Protein AF-A0A6L7LN94-F1 (afdb_monomer)

Nearest PDB structures (foldseek):
  2q7s-assembly2_B  TM=8.128E-01  e=3.628E-03  Cupriavidus pinatubonensis JMP134
  2q7s-assembly1_A  TM=8.109E-01  e=3.547E-02  Cupriavidus pinatubonensis JMP134

Sequence (111 aa):
QRLERHPVRQSSENRRSQAACDVVDQVEAAFAGAGLNVARNAPFAGAFATQNYGHPSQGRHVVQVEIDRSLYLDERTVRPNGNYRKFRKLIDGVVAEIVGIGRRDMSLAAE

pLDDT: mean 76.01, std 21.83, range [31.64, 98.25]

Structure (mmCIF, N/CA/C/O backbone):
data_AF-A0A6L7LN94-F1
#
_entry.id   AF-A0A6L7LN94-F1
#
loop_
_atom_site.group_PDB
_atom_site.id
_atom_site.type_symbol
_atom_site.label_atom_id
_atom_site.label_alt_id
_atom_site.label_comp_id
_atom_site.label_asym_id
_atom_site.label_entity_id
_atom_site.label_seq_id
_atom_site.pdbx_PDB_ins_code
_atom_site.Cartn_x
_atom_site.Cartn_y
_atom_site.Cartn_z
_atom_site.occupancy
_atom_site.B_iso_or_equiv
_atom_site.auth_seq_id
_atom_site.auth_comp_id
_atom_site.auth_asym_id
_atom_site.auth_atom_id
_atom_site.pdbx_PDB_model_num
ATOM 1 N N . GLN A 1 1 ? -20.537 33.122 -10.063 1.00 42.22 1 GLN A N 1
AT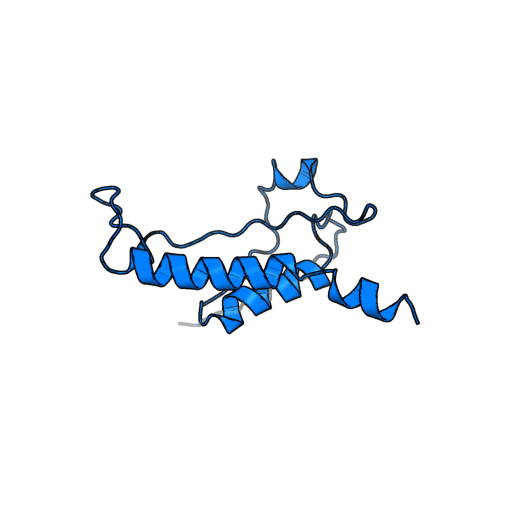OM 2 C CA . GLN A 1 1 ? -19.118 33.146 -9.648 1.00 42.22 1 GLN A CA 1
ATOM 3 C C . GLN A 1 1 ? -18.458 31.911 -10.240 1.00 42.22 1 GLN A C 1
ATOM 5 O O . GLN A 1 1 ? -19.026 30.831 -10.168 1.00 42.22 1 GLN A O 1
ATOM 10 N N . ARG A 1 2 ? -17.393 32.137 -11.005 1.00 31.64 2 ARG A N 1
ATOM 11 C CA . ARG A 1 2 ? -16.861 31.270 -12.062 1.00 31.64 2 ARG A CA 1
ATOM 12 C C . ARG A 1 2 ? -15.900 30.236 -11.464 1.00 31.64 2 ARG A C 1
ATOM 14 O O . ARG A 1 2 ? -14.962 30.614 -10.777 1.00 31.64 2 ARG A O 1
ATOM 21 N N . LEU A 1 3 ? -16.146 28.953 -11.729 1.00 40.12 3 LEU A N 1
ATOM 22 C CA . LEU A 1 3 ? -15.209 27.859 -11.463 1.00 40.12 3 LEU A CA 1
ATOM 23 C C . LEU A 1 3 ? -14.109 27.911 -12.527 1.00 40.12 3 LEU A C 1
ATOM 25 O O . LEU A 1 3 ? -14.330 27.507 -13.670 1.00 40.12 3 LEU A O 1
ATOM 29 N N . GLU A 1 4 ? -12.944 28.451 -12.179 1.00 34.25 4 GLU A N 1
ATOM 30 C CA . GLU A 1 4 ? -11.792 28.450 -13.078 1.00 34.25 4 GLU A CA 1
ATOM 31 C C . GLU A 1 4 ? -11.050 27.116 -12.975 1.00 34.25 4 GLU A C 1
ATOM 33 O O . GLU A 1 4 ? -10.399 26.791 -11.984 1.00 34.25 4 GLU A O 1
ATOM 38 N N . ARG A 1 5 ? -11.184 26.320 -14.039 1.00 46.03 5 ARG A N 1
ATOM 39 C CA . ARG A 1 5 ? -10.286 25.216 -14.366 1.00 46.03 5 ARG A CA 1
ATOM 40 C C . ARG A 1 5 ? -8.946 25.829 -14.770 1.00 46.03 5 ARG A C 1
ATOM 42 O O . ARG A 1 5 ? -8.857 26.422 -15.843 1.00 46.03 5 ARG A O 1
ATOM 49 N N . HIS A 1 6 ? -7.913 25.677 -13.948 1.00 36.62 6 HIS A N 1
ATOM 50 C CA . HIS A 1 6 ? -6.548 25.958 -14.387 1.00 36.62 6 HIS A CA 1
ATOM 51 C C . HIS A 1 6 ? -5.911 24.696 -14.992 1.00 36.62 6 HIS A C 1
ATOM 53 O O . HIS A 1 6 ? -5.991 23.626 -14.387 1.00 36.62 6 HIS A O 1
ATOM 59 N N . PRO A 1 7 ? -5.281 24.795 -16.177 1.00 38.56 7 PRO A N 1
ATOM 60 C CA . PRO A 1 7 ? -4.548 23.691 -16.778 1.00 38.56 7 PRO A CA 1
ATOM 61 C C . PRO A 1 7 ? -3.226 23.492 -16.029 1.00 38.56 7 PRO A C 1
ATOM 63 O O . PRO A 1 7 ? -2.443 24.431 -15.870 1.00 38.56 7 PRO A O 1
ATOM 66 N N . VAL A 1 8 ? -2.961 22.267 -15.576 1.00 37.31 8 VAL A N 1
ATOM 67 C CA . VAL A 1 8 ? -1.653 21.909 -15.019 1.00 37.31 8 VAL A CA 1
ATOM 68 C C . VAL A 1 8 ? -0.643 21.909 -16.166 1.00 37.31 8 VAL A C 1
ATOM 70 O O . VAL A 1 8 ? -0.752 21.128 -17.110 1.00 37.31 8 VAL A O 1
ATOM 73 N N . ARG A 1 9 ? 0.324 22.828 -16.100 1.00 35.72 9 ARG A N 1
ATOM 74 C CA . ARG A 1 9 ? 1.461 22.887 -17.022 1.00 35.72 9 ARG A CA 1
ATOM 75 C C . ARG A 1 9 ? 2.336 21.646 -16.833 1.00 35.72 9 ARG A C 1
ATOM 77 O O . ARG A 1 9 ? 2.797 21.385 -15.726 1.00 35.72 9 ARG A O 1
ATOM 84 N N . GLN A 1 10 ? 2.619 20.933 -17.921 1.00 38.06 10 GLN A N 1
ATOM 85 C CA . GLN A 1 10 ? 3.751 20.013 -17.986 1.00 38.06 10 GLN A CA 1
ATOM 86 C C . GLN A 1 10 ? 5.031 20.836 -18.166 1.00 38.06 10 GLN A C 1
ATOM 88 O O . GLN A 1 10 ? 5.241 21.440 -19.215 1.00 38.06 10 GLN A O 1
ATOM 93 N N . SER A 1 11 ? 5.885 20.870 -17.146 1.00 33.09 11 SER A N 1
ATOM 94 C CA . SER A 1 11 ? 7.292 21.239 -17.302 1.00 33.09 11 SER A CA 1
ATOM 95 C C . SER A 1 11 ? 8.110 19.952 -17.332 1.00 33.09 11 SER A C 1
ATOM 97 O O . SER A 1 11 ? 8.216 19.245 -16.328 1.00 33.09 11 SER A O 1
ATOM 99 N N . SER A 1 12 ? 8.635 19.633 -18.511 1.00 42.28 12 SER A N 1
ATOM 100 C CA . SER A 1 12 ? 9.553 18.529 -18.762 1.00 42.28 12 SER A CA 1
ATOM 101 C C . SER A 1 12 ? 10.886 18.796 -18.065 1.00 42.28 12 SER A C 1
ATOM 103 O O . SER A 1 12 ? 11.734 19.511 -18.593 1.00 42.28 12 SER A O 1
ATOM 105 N N . GLU A 1 13 ? 11.083 18.218 -16.886 1.00 37.38 13 GLU A N 1
ATOM 106 C CA . GLU A 1 13 ? 12.385 18.205 -16.229 1.00 37.38 13 GLU A CA 1
ATOM 107 C C . GLU A 1 13 ? 12.629 16.822 -15.629 1.00 37.38 13 GLU A C 1
ATOM 109 O O . GLU A 1 13 ? 11.901 16.350 -14.756 1.00 37.38 13 GLU A O 1
ATOM 114 N N . ASN A 1 14 ? 13.641 16.156 -16.181 1.00 43.66 14 ASN A N 1
ATOM 115 C CA . ASN A 1 14 ? 14.079 14.796 -15.900 1.00 43.66 14 ASN A CA 1
ATOM 116 C C . ASN A 1 14 ? 14.437 14.616 -14.411 1.00 43.66 14 ASN A C 1
ATOM 118 O O . ASN A 1 14 ? 15.585 14.814 -14.009 1.00 43.66 14 ASN A O 1
ATOM 122 N N . ARG A 1 15 ? 13.457 14.270 -13.567 1.00 46.94 15 ARG A N 1
ATOM 123 C CA . ARG A 1 15 ? 13.649 14.086 -12.122 1.00 46.94 15 ARG A CA 1
ATOM 124 C C . ARG A 1 15 ? 13.529 12.596 -11.790 1.00 46.94 15 ARG A C 1
ATOM 126 O O . ARG A 1 15 ? 12.452 12.027 -11.901 1.00 46.94 15 ARG A O 1
ATOM 133 N N . ARG A 1 16 ? 14.672 11.983 -11.440 1.00 50.47 16 ARG A N 1
ATOM 134 C CA . ARG A 1 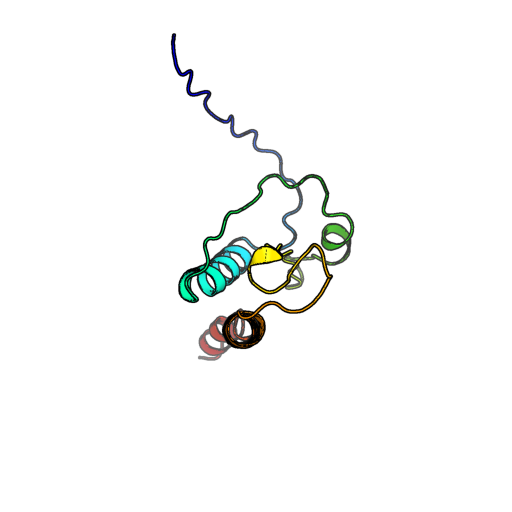16 ? 14.902 10.557 -11.109 1.00 50.47 16 ARG A CA 1
ATOM 135 C C . ARG A 1 16 ? 13.634 9.805 -10.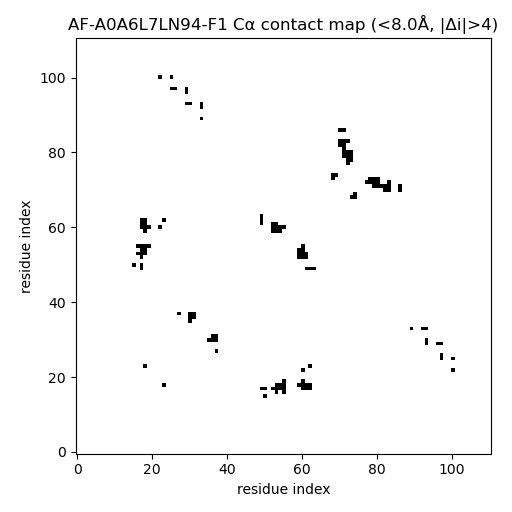672 1.00 50.47 16 ARG A C 1
ATOM 137 O O . ARG A 1 16 ? 13.255 9.864 -9.502 1.00 50.47 16 ARG A O 1
ATOM 144 N N . SER A 1 17 ? 13.025 9.062 -11.597 1.00 57.03 17 SER A N 1
ATOM 145 C CA . SER A 1 17 ? 12.016 8.065 -11.238 1.00 57.03 17 SER A CA 1
ATOM 146 C C . SER A 1 17 ? 12.697 6.942 -10.450 1.00 57.03 17 SER A C 1
ATOM 148 O O . SER A 1 17 ? 13.768 6.482 -10.840 1.00 57.03 17 SER A O 1
ATOM 150 N N . GLN A 1 18 ? 12.127 6.537 -9.315 1.00 66.19 18 GLN A N 1
ATOM 151 C CA . GLN A 1 18 ? 12.703 5.514 -8.416 1.00 66.19 18 GLN A CA 1
ATOM 152 C C . GLN A 1 18 ? 12.196 4.105 -8.719 1.00 66.19 18 GLN A C 1
ATOM 154 O O . GLN A 1 18 ? 12.716 3.121 -8.200 1.00 66.19 18 GLN A O 1
ATOM 159 N N . ALA A 1 19 ? 11.209 4.021 -9.599 1.00 63.03 19 ALA A N 1
ATOM 160 C CA . ALA A 1 19 ? 10.717 2.817 -10.230 1.00 63.03 19 ALA A CA 1
ATOM 161 C C . ALA A 1 19 ? 10.533 3.109 -11.726 1.00 63.03 19 ALA A C 1
ATOM 163 O O . ALA A 1 19 ? 10.401 4.269 -12.124 1.00 63.03 19 ALA A O 1
ATOM 164 N N . ALA A 1 20 ? 10.572 2.079 -12.563 1.00 76.75 20 ALA A N 1
ATOM 165 C CA . ALA A 1 20 ? 10.170 2.239 -13.952 1.00 76.75 20 ALA A CA 1
ATOM 166 C C . ALA A 1 20 ? 8.636 2.396 -14.005 1.00 76.75 20 ALA A C 1
ATOM 168 O O . ALA A 1 20 ? 7.938 1.969 -13.080 1.00 76.75 20 ALA A O 1
ATOM 169 N N . CYS A 1 21 ? 8.120 3.103 -15.016 1.00 77.44 21 CYS A N 1
ATOM 170 C CA . CYS A 1 21 ? 6.693 3.442 -15.083 1.00 77.44 21 CYS A CA 1
ATOM 171 C C . CYS A 1 21 ? 5.808 2.190 -15.087 1.00 77.44 21 CYS A C 1
ATOM 173 O O . CYS A 1 21 ? 4.819 2.151 -14.369 1.00 77.44 21 CYS A O 1
ATOM 175 N N . ASP A 1 22 ? 6.229 1.149 -15.799 1.00 84.25 22 ASP A N 1
ATOM 176 C CA . ASP A 1 22 ? 5.587 -0.166 -15.863 1.00 84.25 22 ASP A CA 1
ATOM 177 C C . ASP A 1 22 ? 5.454 -0.851 -14.493 1.00 84.25 22 ASP A C 1
ATOM 179 O O . ASP A 1 22 ? 4.425 -1.458 -14.199 1.00 84.25 22 ASP A O 1
ATOM 183 N N . VAL A 1 23 ? 6.464 -0.740 -13.625 1.00 85.56 23 VAL A N 1
ATOM 184 C CA . VAL A 1 23 ? 6.415 -1.271 -12.256 1.00 85.56 23 VAL A CA 1
ATOM 185 C C . VAL A 1 23 ? 5.389 -0.503 -11.426 1.00 85.56 23 VAL A C 1
ATOM 187 O O . VAL A 1 23 ? 4.613 -1.111 -10.693 1.00 85.56 23 VAL A O 1
ATOM 190 N N . VAL A 1 24 ? 5.350 0.826 -11.549 1.00 87.19 24 VAL A N 1
ATOM 191 C CA . VAL A 1 24 ? 4.357 1.657 -10.845 1.00 87.19 24 VAL A CA 1
ATOM 192 C C . VAL A 1 24 ? 2.942 1.350 -11.341 1.00 87.19 24 VAL A C 1
ATOM 194 O O . VAL A 1 24 ? 2.036 1.207 -10.523 1.00 87.19 24 VAL A O 1
ATOM 197 N N . ASP A 1 25 ? 2.766 1.196 -12.654 1.00 89.62 25 ASP A N 1
ATOM 198 C CA . ASP A 1 25 ? 1.492 0.844 -13.283 1.00 89.62 25 ASP A CA 1
ATOM 199 C C . ASP A 1 25 ? 0.970 -0.508 -12.778 1.00 89.62 25 ASP A C 1
ATOM 201 O O . ASP A 1 25 ? -0.195 -0.620 -12.400 1.00 89.62 25 ASP A O 1
ATOM 205 N N . GLN A 1 26 ? 1.836 -1.523 -12.708 1.00 92.62 26 GLN A N 1
ATOM 206 C CA . GLN A 1 26 ? 1.468 -2.848 -12.204 1.00 92.62 26 GLN A CA 1
ATOM 207 C C . GLN A 1 26 ? 1.132 -2.839 -10.710 1.00 92.62 26 GLN A C 1
ATOM 209 O O . GLN A 1 26 ? 0.195 -3.517 -10.290 1.00 92.62 26 GLN A O 1
ATOM 214 N N . VAL A 1 27 ? 1.858 -2.060 -9.902 1.00 92.44 27 VAL A N 1
ATOM 215 C CA . VAL A 1 27 ? 1.526 -1.907 -8.480 1.00 92.44 27 VAL A CA 1
ATOM 216 C C . VAL A 1 27 ? 0.161 -1.240 -8.320 1.00 92.44 27 VAL A C 1
ATOM 218 O O . VAL A 1 27 ? -0.674 -1.759 -7.584 1.00 92.44 27 VAL A O 1
ATOM 221 N N . GLU A 1 28 ? -0.111 -0.137 -9.023 1.00 93.00 28 GLU A N 1
ATOM 222 C CA . GLU A 1 28 ? -1.431 0.505 -8.984 1.00 93.00 28 GLU A CA 1
ATOM 223 C C . GLU A 1 28 ? -2.543 -0.454 -9.415 1.00 93.00 28 GLU A C 1
ATOM 225 O O . GLU A 1 28 ? -3.570 -0.532 -8.738 1.00 93.00 28 GLU A O 1
ATOM 230 N N . ALA A 1 29 ? -2.325 -1.215 -10.491 1.00 94.38 29 ALA A N 1
ATOM 231 C CA . ALA A 1 29 ? -3.286 -2.193 -10.981 1.00 94.38 29 ALA A CA 1
ATOM 232 C C . ALA A 1 29 ? -3.617 -3.262 -9.927 1.00 94.38 29 ALA A C 1
ATOM 234 O O . ALA A 1 29 ? -4.790 -3.593 -9.771 1.00 94.38 29 ALA A O 1
ATOM 235 N N . ALA A 1 30 ? -2.634 -3.738 -9.155 1.00 95.88 30 ALA A N 1
ATOM 236 C CA . ALA A 1 30 ? -2.865 -4.709 -8.083 1.00 95.88 30 ALA A CA 1
ATOM 237 C C . ALA A 1 30 ? -3.760 -4.135 -6.964 1.00 95.88 30 ALA A C 1
ATOM 239 O O . ALA A 1 30 ? -4.710 -4.778 -6.512 1.00 95.88 30 ALA A O 1
ATOM 240 N N . PHE A 1 31 ? -3.510 -2.892 -6.535 1.00 96.50 31 PHE A N 1
ATOM 241 C CA . PHE A 1 31 ? -4.359 -2.228 -5.537 1.00 96.50 31 PHE A CA 1
ATOM 242 C C . PHE A 1 31 ? -5.773 -1.950 -6.079 1.00 96.50 31 PHE A C 1
ATOM 244 O O . PHE A 1 31 ? -6.761 -2.226 -5.391 1.00 96.50 31 PHE A O 1
ATOM 251 N N . ALA A 1 32 ? -5.885 -1.449 -7.312 1.00 95.88 32 ALA A N 1
ATOM 252 C CA . ALA A 1 32 ? -7.167 -1.161 -7.952 1.00 95.88 32 ALA A CA 1
ATOM 253 C C . ALA A 1 32 ? -7.984 -2.440 -8.212 1.00 95.88 32 ALA A C 1
ATOM 255 O O . ALA A 1 32 ? -9.185 -2.475 -7.943 1.00 95.88 32 ALA A O 1
ATOM 256 N N . GLY A 1 33 ? -7.335 -3.518 -8.661 1.00 95.81 33 GLY A N 1
ATOM 257 C CA . GLY A 1 33 ? -7.944 -4.831 -8.887 1.00 95.81 33 GLY A CA 1
ATOM 258 C C . GLY A 1 33 ? -8.472 -5.481 -7.606 1.00 95.81 33 GLY A C 1
ATOM 259 O O . GLY A 1 33 ? -9.487 -6.176 -7.637 1.00 95.81 33 GLY A O 1
ATOM 260 N N . ALA A 1 34 ? -7.861 -5.180 -6.456 1.00 95.19 34 ALA A N 1
ATOM 261 C CA . ALA A 1 34 ? -8.371 -5.568 -5.141 1.00 95.19 34 ALA A CA 1
ATOM 262 C C . ALA A 1 34 ? -9.574 -4.722 -4.662 1.00 95.19 34 ALA A C 1
ATOM 264 O O . ALA A 1 34 ? -10.116 -4.978 -3.583 1.00 95.19 34 ALA A O 1
ATOM 265 N N . GLY A 1 35 ? -10.008 -3.732 -5.450 1.00 96.12 35 GLY A N 1
ATOM 266 C CA . GLY A 1 35 ? -11.162 -2.877 -5.172 1.00 96.12 35 GLY A CA 1
ATOM 267 C C . GLY A 1 35 ? -10.854 -1.655 -4.305 1.00 96.12 35 GLY A C 1
ATOM 268 O O . GLY A 1 35 ? -11.773 -1.090 -3.710 1.00 96.12 35 GLY A O 1
ATOM 269 N N . LEU A 1 36 ? -9.583 -1.256 -4.189 1.00 95.69 36 LEU A N 1
ATOM 270 C CA . LEU A 1 36 ? -9.194 -0.030 -3.492 1.00 95.69 36 LEU A CA 1
ATOM 271 C C . LEU A 1 36 ? -9.217 1.171 -4.443 1.00 95.69 36 LEU A C 1
ATOM 273 O O . LEU A 1 36 ? -8.883 1.060 -5.620 1.00 95.69 36 LEU A O 1
ATOM 277 N N . ASN A 1 37 ? -9.563 2.342 -3.909 1.00 94.94 37 ASN A N 1
ATOM 278 C CA . ASN A 1 37 ? -9.399 3.604 -4.626 1.00 94.94 37 ASN A CA 1
ATOM 279 C C . ASN A 1 37 ? -7.930 4.034 -4.537 1.00 94.94 37 ASN A C 1
ATOM 281 O O . ASN A 1 37 ? -7.415 4.221 -3.434 1.00 94.94 37 ASN A O 1
ATOM 285 N N . VAL A 1 38 ? -7.270 4.198 -5.683 1.00 93.31 38 VAL A N 1
ATOM 286 C CA . VAL A 1 38 ? -5.837 4.518 -5.774 1.00 93.31 38 VAL A CA 1
ATOM 287 C C . VAL A 1 38 ? -5.648 5.864 -6.466 1.00 93.31 38 VAL A C 1
ATOM 289 O O . VAL A 1 38 ? -6.390 6.211 -7.382 1.00 93.31 38 VAL A O 1
ATOM 292 N N . ALA A 1 39 ? -4.657 6.634 -6.022 1.00 88.00 39 ALA A N 1
ATOM 293 C CA . ALA A 1 39 ? -4.249 7.879 -6.658 1.00 88.00 39 ALA A CA 1
ATOM 294 C C . ALA A 1 39 ? -2.719 7.965 -6.723 1.00 88.00 39 ALA A C 1
ATOM 296 O O . ALA A 1 39 ? -2.026 7.557 -5.788 1.00 88.00 39 ALA A O 1
ATOM 297 N N . ARG A 1 40 ? -2.186 8.537 -7.811 1.00 82.81 40 ARG A N 1
ATOM 298 C CA . ARG A 1 40 ? -0.756 8.845 -7.944 1.00 82.81 40 ARG A CA 1
ATOM 299 C C . ARG A 1 40 ? -0.465 10.262 -7.478 1.00 82.81 40 ARG A C 1
ATOM 301 O O . ARG A 1 40 ? -0.953 11.225 -8.066 1.00 82.81 40 ARG A O 1
ATOM 308 N N . ASN A 1 41 ? 0.423 10.396 -6.502 1.00 73.12 41 ASN A N 1
ATOM 309 C CA . ASN A 1 41 ? 0.972 11.693 -6.126 1.00 73.12 41 ASN A CA 1
ATOM 310 C C . ASN A 1 41 ? 2.200 12.003 -6.996 1.00 73.12 41 ASN A C 1
ATOM 312 O O . ASN A 1 41 ? 3.299 11.520 -6.725 1.00 73.12 41 ASN A O 1
ATOM 316 N N . ALA A 1 42 ? 2.023 12.810 -8.047 1.00 58.69 42 ALA A N 1
ATOM 317 C CA . ALA A 1 42 ? 3.113 13.292 -8.896 1.00 58.69 42 ALA A CA 1
ATOM 318 C C . ALA A 1 42 ? 3.049 14.822 -9.096 1.00 58.69 42 ALA A C 1
ATOM 320 O O . ALA A 1 42 ? 1.971 15.338 -9.391 1.00 58.69 42 ALA A O 1
ATOM 321 N N . PRO A 1 43 ? 4.182 15.555 -9.004 1.00 57.19 43 PRO A N 1
ATOM 322 C CA . PRO A 1 43 ? 5.514 15.102 -8.595 1.00 57.19 43 PRO A CA 1
ATOM 323 C C . PRO A 1 43 ? 5.673 15.095 -7.063 1.00 57.19 43 PRO A C 1
ATOM 325 O O . PRO A 1 43 ? 5.360 16.073 -6.389 1.00 57.19 43 PRO A O 1
ATOM 328 N N . PHE A 1 44 ? 6.210 14.008 -6.504 1.00 52.41 44 PHE A N 1
ATOM 329 C CA . PHE A 1 44 ? 6.420 13.894 -5.060 1.00 52.41 44 PHE A CA 1
ATOM 330 C C . PHE A 1 44 ? 7.756 14.527 -4.631 1.00 52.41 44 PHE A C 1
ATOM 332 O O . PHE A 1 44 ? 8.838 13.979 -4.865 1.00 52.41 44 PHE A O 1
ATOM 339 N N . ALA A 1 45 ? 7.693 15.692 -3.986 1.00 46.03 45 ALA A N 1
ATOM 340 C CA . ALA A 1 45 ? 8.819 16.302 -3.284 1.00 46.03 45 ALA A CA 1
ATOM 341 C C . ALA A 1 45 ? 8.864 15.750 -1.847 1.00 46.03 45 ALA A C 1
ATOM 343 O O . ALA A 1 45 ? 8.140 16.224 -0.983 1.00 46.03 45 ALA A O 1
ATOM 344 N N . GLY A 1 46 ? 9.668 14.716 -1.586 1.00 47.53 46 GLY A N 1
ATOM 345 C CA . GLY A 1 46 ? 9.743 14.125 -0.233 1.00 47.53 46 GLY A CA 1
ATOM 346 C C . GLY A 1 46 ? 10.301 12.706 -0.134 1.00 47.53 46 GLY A C 1
ATOM 347 O O . GLY A 1 46 ? 10.402 12.145 0.949 1.00 47.53 46 GLY A O 1
ATOM 348 N N . ALA A 1 47 ? 10.700 12.125 -1.258 1.00 54.62 47 ALA A N 1
ATOM 349 C CA . ALA A 1 47 ? 11.210 10.768 -1.393 1.00 54.62 47 ALA A CA 1
ATOM 350 C C . ALA A 1 47 ? 12.641 10.555 -0.828 1.00 54.62 47 ALA A C 1
ATOM 352 O O . ALA A 1 47 ? 13.483 9.961 -1.489 1.00 54.62 47 ALA A O 1
ATOM 353 N N . PHE A 1 48 ? 12.978 11.046 0.370 1.00 52.16 48 PHE A N 1
ATOM 354 C CA . PHE A 1 48 ? 14.356 10.939 0.889 1.00 52.16 48 PHE A CA 1
ATOM 355 C C . PHE A 1 48 ? 14.830 9.477 1.015 1.00 52.16 48 PHE A C 1
ATOM 357 O O . PHE A 1 48 ? 15.943 9.149 0.611 1.00 52.16 48 PHE A O 1
ATOM 364 N N . ALA A 1 49 ? 13.976 8.574 1.510 1.00 53.38 49 ALA A N 1
ATOM 365 C CA . ALA A 1 49 ? 14.304 7.150 1.590 1.00 53.38 49 ALA A CA 1
ATOM 366 C C . ALA A 1 49 ? 14.358 6.502 0.198 1.00 53.38 49 ALA A C 1
ATOM 368 O O . ALA A 1 49 ? 15.306 5.798 -0.139 1.00 53.38 49 ALA A O 1
ATOM 369 N N . THR A 1 50 ? 13.365 6.766 -0.643 1.00 57.31 50 THR A N 1
ATOM 370 C CA . THR A 1 50 ? 13.215 6.091 -1.931 1.00 57.31 50 THR A CA 1
ATOM 371 C C . THR A 1 50 ? 14.230 6.581 -2.981 1.00 57.31 50 THR A C 1
ATOM 373 O O . THR A 1 50 ? 14.632 5.800 -3.842 1.00 57.31 50 THR A O 1
ATOM 376 N N . GLN A 1 51 ? 14.760 7.808 -2.854 1.00 61.44 51 GLN A N 1
ATOM 377 C CA . GLN A 1 51 ? 15.873 8.340 -3.665 1.00 61.44 51 GLN A CA 1
ATOM 378 C C . GLN A 1 51 ? 17.200 7.600 -3.456 1.00 61.44 51 GLN A C 1
ATOM 380 O O . GLN A 1 51 ? 18.015 7.568 -4.377 1.00 61.44 51 GLN A O 1
ATOM 385 N N . ASN A 1 52 ? 17.418 7.018 -2.274 1.00 62.97 52 ASN A N 1
ATOM 386 C CA . ASN A 1 52 ? 18.681 6.360 -1.925 1.00 62.97 52 ASN A CA 1
ATOM 387 C C . ASN A 1 52 ? 18.706 4.864 -2.272 1.00 62.97 52 ASN A C 1
ATOM 389 O O . ASN A 1 52 ? 19.780 4.271 -2.333 1.00 62.97 52 ASN A O 1
ATOM 393 N N . TYR A 1 53 ? 17.541 4.248 -2.496 1.00 65.56 53 TYR A N 1
ATOM 394 C CA . TYR A 1 53 ? 17.436 2.805 -2.744 1.00 65.56 53 TYR A CA 1
ATOM 395 C C . TYR A 1 53 ? 16.919 2.444 -4.145 1.00 65.56 53 TYR A C 1
ATOM 397 O O . TYR A 1 53 ? 17.125 1.309 -4.582 1.00 65.56 53 TYR A O 1
ATOM 405 N N . GLY A 1 54 ? 16.280 3.383 -4.854 1.00 71.44 54 GLY A N 1
ATOM 406 C CA . GLY A 1 54 ? 15.817 3.194 -6.228 1.00 71.44 54 GLY A CA 1
ATOM 407 C C . GLY A 1 54 ? 16.937 3.391 -7.249 1.00 71.44 54 GLY A C 1
ATOM 408 O O . GLY A 1 54 ? 17.454 4.493 -7.412 1.00 71.44 54 GLY A O 1
ATOM 409 N N . HIS A 1 55 ? 17.256 2.331 -7.989 1.00 76.25 55 HIS A N 1
ATOM 410 C CA . HIS A 1 55 ? 18.124 2.361 -9.165 1.00 76.25 55 HIS A CA 1
ATOM 411 C C . HIS A 1 55 ? 17.465 1.562 -10.301 1.00 76.25 55 HIS A C 1
ATOM 413 O O . HIS A 1 55 ? 17.856 0.417 -10.541 1.00 76.25 55 HIS A O 1
ATOM 419 N N . PRO A 1 56 ? 16.469 2.126 -11.016 1.00 75.38 56 PRO A N 1
ATOM 420 C CA . PRO A 1 56 ? 15.734 1.387 -12.046 1.00 75.38 56 PRO A CA 1
ATOM 421 C C . PRO A 1 56 ? 16.620 0.816 -13.154 1.00 75.38 56 PRO A C 1
ATOM 423 O O . PRO A 1 56 ? 16.374 -0.285 -13.625 1.00 75.38 56 PRO A O 1
ATOM 426 N N . SER A 1 57 ? 17.701 1.514 -13.518 1.00 78.00 57 SER A N 1
ATOM 427 C CA . SER A 1 57 ? 18.691 1.015 -14.485 1.00 78.00 57 SER A CA 1
ATOM 428 C C . SER A 1 57 ? 19.452 -0.232 -14.017 1.00 78.00 57 SER A C 1
ATOM 430 O O . SER A 1 57 ? 20.082 -0.897 -14.829 1.00 78.00 57 SER A O 1
ATOM 432 N N . GLN A 1 58 ? 19.403 -0.552 -12.722 1.00 79.56 58 GLN A N 1
ATOM 433 C CA . GLN A 1 58 ? 19.960 -1.763 -12.113 1.00 79.56 58 GLN A CA 1
ATOM 434 C C . GLN A 1 58 ? 18.858 -2.756 -11.700 1.00 79.56 58 GLN A C 1
ATOM 436 O O . GLN A 1 58 ? 19.107 -3.633 -10.876 1.00 79.56 58 GLN A O 1
ATOM 441 N N . GLY A 1 59 ? 17.623 -2.587 -12.192 1.00 78.94 59 GLY A N 1
ATOM 442 C CA . GLY A 1 59 ? 16.476 -3.426 -11.823 1.00 78.94 59 GLY A CA 1
ATOM 443 C C . GLY A 1 59 ? 16.009 -3.252 -10.372 1.00 78.94 59 GLY A C 1
ATOM 444 O O . GLY A 1 59 ? 15.283 -4.091 -9.843 1.00 78.94 59 GLY A O 1
ATOM 445 N N . ARG A 1 60 ? 16.437 -2.181 -9.688 1.00 83.25 60 ARG A N 1
ATOM 446 C CA . ARG A 1 60 ? 16.057 -1.890 -8.299 1.00 83.25 60 ARG A CA 1
ATOM 447 C C . ARG A 1 60 ? 15.004 -0.797 -8.287 1.00 83.25 60 ARG A C 1
ATOM 449 O O . ARG A 1 60 ? 15.316 0.375 -8.491 1.00 83.25 60 ARG A O 1
ATOM 456 N N . HIS A 1 61 ? 13.765 -1.180 -8.025 1.00 83.31 61 HIS A N 1
ATOM 457 C CA . HIS A 1 61 ? 12.628 -0.270 -8.016 1.00 83.31 61 HIS A CA 1
ATOM 458 C C . HIS A 1 61 ? 12.120 -0.074 -6.592 1.00 83.31 61 HIS A C 1
ATOM 460 O O . HIS A 1 61 ? 12.041 -1.026 -5.818 1.00 83.31 61 HIS A O 1
ATOM 466 N N . VAL A 1 62 ? 11.768 1.162 -6.246 1.00 83.12 62 VAL A N 1
ATOM 467 C CA . VAL A 1 62 ? 11.163 1.487 -4.955 1.00 83.12 62 VAL A CA 1
ATOM 468 C C . VAL A 1 62 ? 9.846 2.205 -5.195 1.00 83.12 62 VAL A C 1
ATOM 470 O O . VAL A 1 62 ? 9.805 3.220 -5.889 1.00 83.12 62 VAL A O 1
ATOM 473 N N . VAL A 1 63 ? 8.781 1.675 -4.597 1.00 84.50 63 VAL A N 1
ATOM 474 C CA . VAL A 1 63 ? 7.434 2.248 -4.631 1.00 84.50 63 VAL A CA 1
ATOM 475 C C . VAL A 1 63 ? 6.990 2.497 -3.195 1.00 84.50 63 VAL A C 1
ATOM 477 O O . VAL A 1 63 ? 7.044 1.597 -2.359 1.00 84.50 63 VAL A O 1
ATOM 480 N N . GLN A 1 64 ? 6.573 3.728 -2.905 1.00 85.75 64 GLN A N 1
ATOM 481 C CA . GLN A 1 64 ? 5.945 4.079 -1.636 1.00 85.75 64 GLN A CA 1
ATOM 482 C C . GLN A 1 64 ? 4.431 3.949 -1.785 1.00 85.75 64 GLN A C 1
ATOM 484 O O . GLN A 1 64 ? 3.856 4.469 -2.738 1.00 85.75 64 GLN A O 1
ATOM 489 N N . VAL A 1 65 ? 3.801 3.269 -0.830 1.00 88.94 65 VAL A N 1
ATOM 490 C CA . VAL A 1 65 ? 2.346 3.127 -0.753 1.00 88.94 65 VAL A CA 1
ATOM 491 C C . VAL A 1 65 ? 1.876 3.730 0.560 1.00 88.94 65 VAL A C 1
ATOM 493 O O . VAL A 1 65 ? 2.384 3.383 1.626 1.00 88.94 65 VAL A O 1
ATOM 496 N N . GLU A 1 66 ? 0.894 4.619 0.478 1.00 90.44 66 GLU A N 1
ATOM 497 C CA . GLU A 1 66 ? 0.239 5.219 1.635 1.00 90.44 66 GLU A CA 1
ATOM 498 C C . GLU A 1 66 ? -1.171 4.646 1.764 1.00 90.44 66 GLU A C 1
ATOM 500 O O . GLU A 1 66 ? -1.924 4.591 0.794 1.00 90.44 66 GLU A O 1
ATOM 505 N N . ILE A 1 67 ? -1.511 4.180 2.965 1.00 92.69 67 ILE A N 1
ATOM 506 C CA . ILE A 1 67 ? -2.789 3.530 3.260 1.00 92.69 67 ILE A CA 1
ATOM 507 C C . ILE A 1 67 ? -3.525 4.368 4.301 1.00 92.69 67 ILE A C 1
ATOM 509 O O . ILE A 1 67 ? -2.984 4.641 5.375 1.00 92.69 67 ILE A O 1
ATOM 513 N N . ASP A 1 68 ? -4.773 4.730 3.999 1.00 94.38 68 ASP A N 1
ATOM 514 C CA . ASP A 1 68 ? -5.674 5.375 4.952 1.00 94.38 68 ASP A CA 1
ATOM 515 C C . ASP A 1 68 ? -5.915 4.450 6.158 1.00 94.38 68 ASP A C 1
ATOM 517 O O . ASP A 1 68 ? -6.367 3.307 6.026 1.00 94.38 68 ASP A O 1
ATOM 521 N N . ARG A 1 69 ? -5.593 4.946 7.356 1.00 95.75 69 ARG A N 1
ATOM 522 C CA . ARG A 1 69 ? -5.676 4.170 8.597 1.00 95.75 69 ARG A CA 1
ATOM 523 C C . ARG A 1 69 ? -7.110 3.822 8.966 1.00 95.75 69 ARG A C 1
ATOM 525 O O . ARG A 1 69 ? -7.313 2.769 9.565 1.00 95.75 69 ARG A O 1
ATOM 532 N N . SER A 1 70 ? -8.101 4.614 8.564 1.00 95.56 70 SER A N 1
ATOM 533 C CA . SER A 1 70 ? -9.518 4.330 8.824 1.00 95.56 70 SER A CA 1
ATOM 534 C C . SER A 1 70 ? -9.979 2.991 8.229 1.00 95.56 70 SER A C 1
ATOM 536 O O . SER A 1 70 ? -10.916 2.367 8.737 1.00 95.56 70 SER A O 1
ATOM 538 N N . LEU A 1 71 ? -9.272 2.474 7.215 1.00 95.94 71 LEU A N 1
ATOM 539 C CA . LEU A 1 71 ? -9.551 1.170 6.610 1.00 95.94 71 LEU A CA 1
ATOM 540 C C . LEU A 1 71 ? -9.313 -0.007 7.569 1.00 95.94 71 LEU A C 1
ATOM 542 O O . LEU A 1 71 ? -9.904 -1.072 7.380 1.00 95.94 71 LEU A O 1
ATOM 546 N N . TYR A 1 72 ? -8.476 0.159 8.600 1.00 97.44 72 TYR A N 1
ATOM 547 C CA . TYR A 1 72 ? -8.073 -0.954 9.471 1.00 97.44 72 TYR A CA 1
ATOM 548 C C . TYR A 1 72 ? -7.842 -0.598 10.945 1.00 97.44 72 TYR A C 1
ATOM 550 O O . TYR A 1 72 ? -7.694 -1.504 11.769 1.00 97.44 72 TYR A O 1
ATOM 558 N N . LEU A 1 73 ? -7.813 0.684 11.298 1.00 97.25 73 LEU A N 1
ATOM 559 C CA . LEU A 1 73 ? -7.488 1.197 12.622 1.00 97.25 73 LEU A CA 1
ATOM 560 C C . LEU A 1 73 ? -8.593 2.140 13.116 1.00 97.25 73 LEU A C 1
ATOM 562 O O . LEU A 1 73 ? -9.156 2.926 12.359 1.00 97.25 73 LEU A O 1
ATOM 566 N N . ASP A 1 74 ? -8.890 2.069 14.407 1.00 97.25 74 ASP A N 1
ATOM 567 C CA . ASP A 1 74 ? -9.495 3.166 15.152 1.00 97.25 74 ASP A CA 1
ATOM 568 C C . ASP A 1 74 ? -8.364 4.107 15.588 1.00 97.25 74 ASP A C 1
ATOM 570 O O . ASP A 1 74 ? -7.527 3.753 16.422 1.00 97.25 74 ASP A O 1
ATOM 574 N N . GLU A 1 75 ? -8.314 5.301 14.999 1.00 95.00 75 GLU A N 1
ATOM 575 C CA . GLU A 1 75 ? -7.227 6.258 15.230 1.00 95.00 75 GLU A CA 1
ATOM 576 C C . GLU A 1 75 ? -7.218 6.852 16.639 1.00 95.00 75 GLU A C 1
ATOM 578 O O . GLU A 1 75 ? -6.157 7.211 17.145 1.00 95.00 75 GLU A O 1
ATOM 583 N N . ARG A 1 76 ? -8.379 6.931 17.299 1.00 96.25 76 ARG A N 1
ATOM 584 C CA . ARG A 1 76 ? -8.480 7.503 18.649 1.00 96.25 76 ARG A CA 1
ATOM 585 C C . ARG A 1 76 ? -7.887 6.563 19.683 1.00 96.25 76 ARG A C 1
ATOM 587 O O . ARG A 1 76 ? -7.302 7.015 20.662 1.00 96.25 76 ARG A O 1
ATOM 594 N N . THR A 1 77 ? -8.072 5.262 19.482 1.00 96.81 77 THR A N 1
ATOM 595 C CA . THR A 1 77 ? -7.615 4.227 20.419 1.00 96.81 77 THR A CA 1
ATOM 596 C C . THR A 1 77 ? -6.328 3.537 19.978 1.00 96.81 77 THR A C 1
ATOM 598 O O . THR A 1 77 ? -5.744 2.800 20.772 1.00 96.81 77 THR A O 1
ATOM 601 N N . VAL A 1 78 ? -5.878 3.775 18.740 1.00 96.19 78 VAL A N 1
ATOM 602 C CA . VAL A 1 78 ? -4.730 3.110 18.101 1.00 96.19 78 VAL A CA 1
ATOM 603 C C . VAL A 1 78 ? -4.873 1.587 18.189 1.00 96.19 78 VAL A C 1
ATOM 605 O O . VAL A 1 78 ? -3.962 0.855 18.578 1.00 96.19 78 VAL A O 1
ATOM 608 N N . ARG A 1 79 ? -6.069 1.093 17.854 1.00 97.62 79 ARG A N 1
ATOM 609 C CA . ARG A 1 79 ? -6.400 -0.338 17.862 1.00 97.62 79 ARG A CA 1
ATOM 610 C C . ARG A 1 79 ? -7.005 -0.765 16.532 1.00 97.62 79 ARG A C 1
ATOM 612 O O . ARG A 1 79 ? -7.665 0.043 15.885 1.00 97.62 79 ARG A O 1
ATOM 619 N N . PRO A 1 80 ? -6.818 -2.029 16.116 1.00 98.12 80 PRO A N 1
ATOM 620 C CA . PRO A 1 80 ? -7.520 -2.575 14.965 1.00 98.12 80 PRO A CA 1
ATOM 621 C C . PRO A 1 80 ? -9.032 -2.356 15.067 1.00 98.12 80 PRO A C 1
ATOM 623 O O . PRO A 1 80 ? -9.633 -2.678 16.093 1.00 98.12 80 PRO A O 1
ATOM 626 N N . ASN A 1 81 ? -9.646 -1.839 14.005 1.00 97.69 81 ASN A N 1
ATOM 627 C CA . ASN A 1 81 ? -11.101 -1.732 13.933 1.00 97.69 81 ASN A CA 1
ATOM 628 C C . ASN A 1 81 ? -11.726 -3.054 13.439 1.00 97.69 81 ASN A C 1
ATOM 630 O O . ASN A 1 81 ? -11.028 -4.022 13.118 1.00 97.69 81 ASN A O 1
ATOM 634 N N . GLY A 1 82 ? -13.059 -3.108 13.351 1.00 98.06 82 GLY A N 1
ATOM 635 C CA . GLY A 1 82 ? -13.785 -4.310 12.917 1.00 98.06 82 GLY A CA 1
ATOM 636 C C . GLY A 1 82 ? -13.419 -4.815 11.511 1.00 98.06 82 GLY A C 1
ATOM 637 O O . GLY A 1 82 ? -13.593 -5.998 11.222 1.00 98.06 82 GLY A O 1
ATOM 638 N N . ASN A 1 83 ? -12.852 -3.959 10.656 1.00 96.88 83 ASN A N 1
ATOM 639 C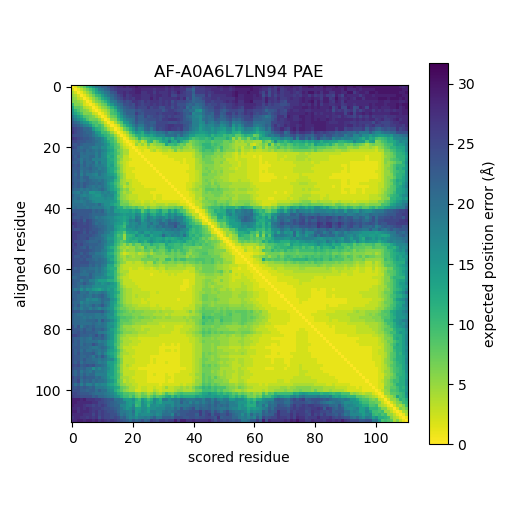 CA . ASN A 1 83 ? -12.463 -4.303 9.288 1.00 96.88 83 ASN A CA 1
ATOM 640 C C . ASN A 1 83 ? -11.053 -4.895 9.189 1.00 96.88 83 ASN A C 1
ATOM 642 O O . ASN A 1 83 ? -10.717 -5.470 8.152 1.00 96.88 83 ASN A O 1
ATOM 646 N N . TYR A 1 84 ? -10.241 -4.820 10.248 1.00 97.81 84 TYR A N 1
ATOM 647 C CA . TYR A 1 84 ? -8.817 -5.165 10.206 1.00 97.81 84 TYR A CA 1
ATOM 648 C C . TYR A 1 84 ? -8.526 -6.526 9.568 1.00 97.81 84 TYR A C 1
ATOM 650 O O . TYR A 1 84 ? -7.679 -6.632 8.687 1.00 97.81 84 TYR A O 1
ATOM 658 N N . ARG A 1 85 ? -9.244 -7.587 9.968 1.00 98.25 85 ARG A N 1
ATOM 659 C CA . ARG A 1 85 ? -8.998 -8.939 9.431 1.00 98.25 85 ARG A CA 1
ATOM 660 C C . ARG A 1 85 ? -9.288 -9.029 7.933 1.00 98.25 85 ARG A C 1
ATOM 662 O O . ARG A 1 85 ? -8.544 -9.690 7.212 1.00 98.25 85 ARG A O 1
ATOM 669 N N . LYS A 1 86 ? -10.358 -8.370 7.475 1.00 97.62 86 LYS A N 1
ATOM 670 C CA . LYS A 1 86 ? -10.731 -8.313 6.058 1.00 97.62 86 LYS A CA 1
ATOM 671 C C . LYS A 1 86 ? -9.697 -7.510 5.271 1.00 97.62 86 LYS A C 1
ATOM 673 O O . LYS A 1 86 ? -9.243 -7.980 4.235 1.00 97.62 86 LYS A O 1
ATOM 678 N N . PHE A 1 87 ? -9.292 -6.355 5.796 1.00 97.81 87 PHE A N 1
ATOM 679 C CA . PHE A 1 87 ? -8.282 -5.507 5.175 1.00 97.81 87 PHE A CA 1
ATOM 680 C C . PHE A 1 87 ? -6.920 -6.206 5.084 1.00 97.81 87 PHE A C 1
ATOM 682 O O . PHE A 1 87 ? -6.316 -6.223 4.019 1.00 97.81 87 PHE A O 1
ATOM 689 N N . ARG A 1 88 ? -6.481 -6.888 6.151 1.00 98.06 88 ARG A N 1
ATOM 690 C CA . ARG A 1 88 ? -5.254 -7.699 6.142 1.00 98.06 88 ARG A CA 1
ATOM 691 C C . ARG A 1 88 ? -5.284 -8.749 5.031 1.00 98.06 88 ARG A C 1
ATOM 693 O O . ARG A 1 88 ? -4.348 -8.818 4.253 1.00 98.06 88 ARG A O 1
ATOM 700 N N . LYS A 1 89 ? -6.375 -9.518 4.915 1.00 98.19 89 LYS A N 1
ATOM 701 C CA . LYS A 1 89 ? -6.520 -10.533 3.857 1.00 98.19 89 LYS A CA 1
ATOM 702 C C . LYS A 1 89 ? -6.490 -9.921 2.450 1.00 98.19 89 LYS A C 1
ATOM 704 O O . LYS A 1 89 ? -5.948 -10.534 1.538 1.00 98.19 89 LYS A O 1
ATOM 709 N N . LEU A 1 90 ? -7.081 -8.740 2.275 1.00 97.94 90 LEU A N 1
ATOM 710 C CA . LEU A 1 90 ? -7.037 -8.006 1.011 1.00 97.94 90 LEU A CA 1
ATOM 711 C C . LEU A 1 90 ? -5.593 -7.618 0.660 1.00 97.94 90 LEU A C 1
ATOM 713 O O . LEU A 1 90 ? -5.137 -7.914 -0.440 1.00 97.94 90 LEU A O 1
ATOM 717 N N . ILE A 1 91 ? -4.857 -7.031 1.608 1.00 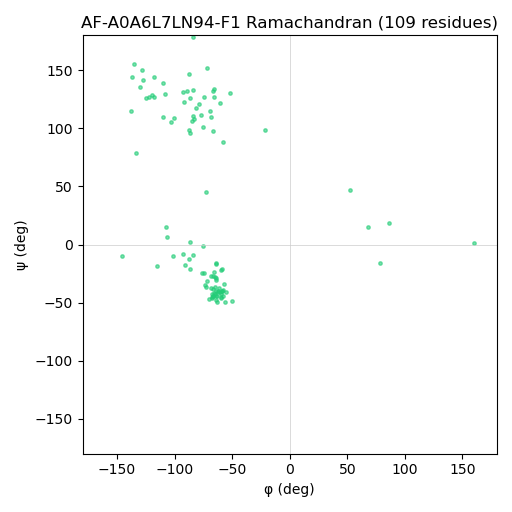97.56 91 ILE A N 1
ATOM 718 C CA . ILE A 1 91 ? -3.454 -6.640 1.412 1.00 97.56 91 ILE A CA 1
ATOM 719 C C . ILE A 1 91 ? -2.544 -7.853 1.196 1.00 97.56 91 ILE A C 1
ATOM 721 O O . ILE A 1 91 ? -1.660 -7.779 0.349 1.00 97.56 91 ILE A O 1
ATOM 725 N N . ASP A 1 92 ? -2.783 -8.980 1.877 1.00 97.94 92 ASP A N 1
ATOM 726 C CA . ASP A 1 92 ? -2.051 -10.233 1.632 1.00 97.94 92 ASP A CA 1
ATOM 727 C C . ASP A 1 92 ? -2.145 -10.637 0.141 1.00 97.94 92 ASP A C 1
ATOM 729 O O . ASP A 1 92 ? -1.148 -11.034 -0.463 1.00 97.94 92 ASP A O 1
ATOM 733 N N . GLY A 1 93 ? -3.326 -10.483 -0.473 1.00 97.50 93 GLY A N 1
ATOM 734 C CA . GLY A 1 93 ? -3.541 -10.738 -1.902 1.00 97.50 93 GLY A CA 1
ATOM 735 C C . GLY A 1 93 ? -2.816 -9.745 -2.814 1.00 97.50 93 GLY A C 1
ATOM 736 O O . GLY A 1 93 ? -2.142 -10.161 -3.753 1.00 97.50 93 GLY A O 1
ATOM 737 N N . VAL A 1 94 ? -2.888 -8.447 -2.499 1.00 96.75 94 VAL A N 1
ATOM 738 C CA . VAL A 1 94 ? -2.176 -7.398 -3.253 1.00 96.75 94 VAL A CA 1
ATOM 739 C C . VAL A 1 94 ? -0.663 -7.631 -3.225 1.00 96.75 94 VAL A C 1
ATOM 741 O O . VAL A 1 94 ? -0.002 -7.573 -4.259 1.00 96.75 94 VAL A O 1
ATOM 744 N N . VAL A 1 95 ? -0.097 -7.947 -2.057 1.00 95.75 95 VAL A N 1
ATOM 745 C CA . VAL A 1 95 ? 1.338 -8.240 -1.917 1.00 95.75 95 VAL A CA 1
ATOM 746 C C . VAL A 1 95 ? 1.729 -9.472 -2.733 1.00 95.75 95 VAL A C 1
ATOM 748 O O . VAL A 1 95 ? 2.776 -9.458 -3.381 1.00 95.75 95 VAL A O 1
ATOM 751 N N . ALA A 1 96 ? 0.898 -10.518 -2.743 1.00 95.19 96 ALA A N 1
ATOM 752 C CA . ALA A 1 96 ? 1.153 -11.708 -3.552 1.00 95.19 96 ALA A CA 1
ATOM 753 C C . ALA A 1 96 ? 1.223 -11.383 -5.055 1.00 95.19 96 ALA A C 1
ATOM 755 O O . ALA A 1 96 ? 2.107 -11.890 -5.746 1.00 95.19 96 ALA A O 1
ATOM 756 N N . GLU A 1 97 ? 0.346 -10.506 -5.551 1.00 94.25 97 GLU A N 1
ATOM 757 C CA . GLU A 1 97 ? 0.374 -10.047 -6.943 1.00 94.25 97 GLU A CA 1
ATOM 758 C C . GLU A 1 97 ? 1.627 -9.212 -7.252 1.00 94.25 97 GLU A C 1
ATOM 760 O O . GLU A 1 97 ? 2.305 -9.460 -8.253 1.00 94.25 97 GLU A O 1
A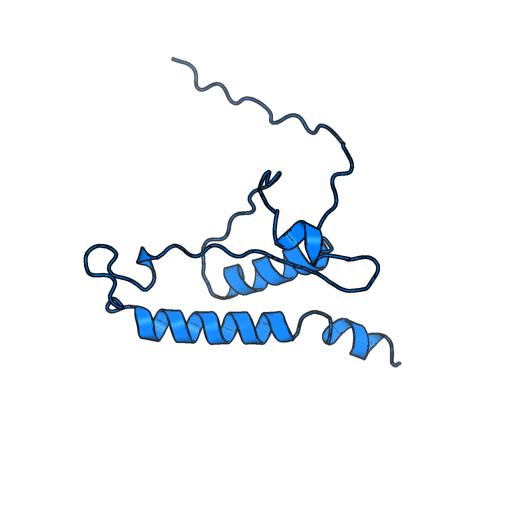TOM 765 N N . ILE A 1 98 ? 1.990 -8.285 -6.357 1.00 92.75 98 ILE A N 1
ATOM 766 C CA . ILE A 1 98 ? 3.176 -7.425 -6.500 1.00 92.75 98 ILE A CA 1
ATOM 767 C C . ILE A 1 98 ? 4.470 -8.247 -6.531 1.00 92.75 98 ILE A C 1
ATOM 769 O O . ILE A 1 98 ? 5.351 -7.977 -7.343 1.00 92.75 98 ILE A O 1
ATOM 773 N N . VAL A 1 99 ? 4.591 -9.291 -5.704 1.00 91.56 99 VAL A N 1
ATOM 774 C CA . VAL A 1 99 ? 5.758 -10.201 -5.714 1.00 91.56 99 VAL A CA 1
ATOM 775 C C . VAL A 1 99 ? 5.884 -10.977 -7.040 1.00 91.56 99 VAL A C 1
ATOM 777 O O . VAL A 1 99 ? 6.946 -11.527 -7.349 1.00 91.56 99 VAL A O 1
ATOM 780 N N . GLY A 1 100 ? 4.820 -11.025 -7.845 1.00 88.56 100 GLY A N 1
ATOM 781 C CA . GLY A 1 100 ? 4.827 -11.584 -9.196 1.00 88.56 100 GLY A CA 1
ATOM 782 C C . GLY A 1 100 ? 5.309 -10.624 -10.293 1.00 88.56 100 GLY A C 1
ATOM 783 O O . GLY A 1 100 ? 5.494 -11.069 -11.429 1.00 88.56 100 GLY A O 1
ATOM 784 N N . ILE A 1 101 ? 5.505 -9.335 -9.999 1.00 87.19 101 ILE A N 1
ATOM 785 C CA . ILE A 1 101 ? 5.997 -8.345 -10.971 1.00 87.19 101 ILE A CA 1
ATOM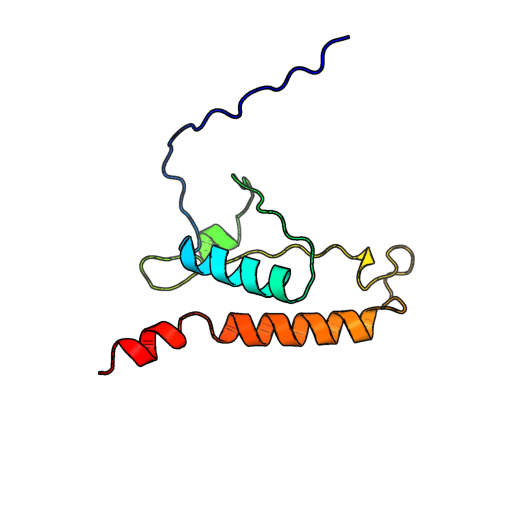 786 C C . ILE A 1 101 ? 7.440 -8.696 -11.367 1.00 87.19 101 ILE A C 1
ATOM 788 O O . ILE A 1 101 ? 8.261 -9.052 -10.523 1.00 87.19 101 ILE A O 1
ATOM 792 N N . GLY A 1 102 ? 7.744 -8.668 -12.668 1.00 72.56 102 GLY A N 1
ATOM 793 C CA . GLY A 1 102 ? 9.060 -9.024 -13.222 1.00 72.56 102 GLY A CA 1
ATOM 794 C C . GLY A 1 102 ? 9.349 -10.530 -13.332 1.00 72.56 102 GLY A C 1
ATOM 795 O O . GLY A 1 102 ? 10.225 -10.933 -14.095 1.00 72.56 102 GLY A O 1
ATOM 796 N N . ARG A 1 103 ? 8.586 -11.405 -12.654 1.00 70.19 103 ARG A N 1
ATOM 797 C CA . ARG A 1 103 ? 8.649 -12.864 -12.896 1.00 70.19 103 ARG A CA 1
ATOM 798 C C . ARG A 1 103 ? 8.030 -13.264 -14.235 1.00 70.19 103 ARG A C 1
ATOM 800 O O . ARG A 1 103 ? 8.471 -14.236 -14.839 1.00 70.19 103 ARG A O 1
ATOM 807 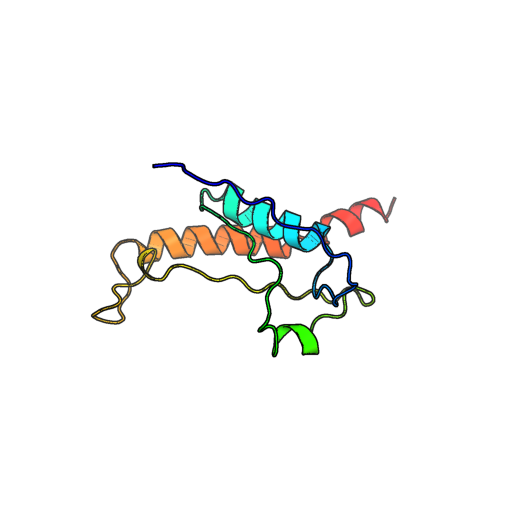N N . ARG A 1 104 ? 7.009 -12.525 -14.681 1.00 57.66 104 ARG A N 1
ATOM 808 C CA . ARG A 1 104 ? 6.298 -12.781 -15.943 1.00 57.66 104 ARG A CA 1
ATOM 809 C C . ARG A 1 104 ? 7.176 -12.496 -17.166 1.00 57.66 104 ARG A C 1
ATOM 811 O O . ARG A 1 104 ? 7.167 -13.296 -18.093 1.00 57.66 104 ARG A O 1
ATOM 818 N N . ASP A 1 105 ? 8.008 -11.460 -17.115 1.00 57.12 105 ASP A N 1
ATOM 819 C CA . ASP A 1 105 ? 8.903 -11.095 -18.225 1.00 57.12 105 ASP A CA 1
ATOM 820 C C . ASP A 1 105 ? 10.088 -12.066 -18.365 1.00 57.12 105 ASP A C 1
ATOM 822 O O . ASP A 1 105 ? 10.490 -12.417 -19.471 1.00 57.12 105 ASP A O 1
ATOM 826 N N . MET A 1 106 ? 10.596 -12.590 -17.242 1.00 53.38 106 MET A N 1
ATOM 827 C CA . MET A 1 106 ? 11.659 -13.607 -17.221 1.00 53.38 106 MET A CA 1
ATOM 828 C C . MET A 1 106 ? 11.248 -14.942 -17.859 1.00 53.38 106 MET A C 1
ATOM 830 O O . MET A 1 106 ? 12.099 -15.638 -18.405 1.00 53.38 106 MET A O 1
ATOM 834 N N . SER A 1 107 ? 9.966 -15.318 -17.790 1.00 51.56 107 SER A N 1
ATOM 835 C CA . SER A 1 107 ? 9.477 -16.569 -18.389 1.00 51.56 107 SER A CA 1
ATOM 836 C C . SER A 1 107 ? 9.331 -16.487 -19.911 1.00 51.56 107 SER A C 1
ATOM 838 O O . SER A 1 107 ? 9.378 -17.522 -20.562 1.00 51.56 107 SER A O 1
ATOM 840 N N . LEU A 1 108 ? 9.147 -15.285 -20.467 1.00 53.00 108 LEU A N 1
ATOM 841 C CA . LEU A 1 108 ? 9.025 -15.032 -21.910 1.00 53.00 108 LEU A CA 1
ATOM 842 C C . LEU A 1 108 ? 10.385 -14.838 -22.598 1.00 53.00 108 LEU A C 1
ATOM 844 O O . LEU A 1 108 ? 10.486 -15.008 -23.804 1.00 53.00 108 LEU A O 1
ATOM 848 N N . ALA A 1 109 ? 11.432 -14.496 -21.845 1.00 47.44 109 ALA A N 1
ATOM 849 C CA . ALA A 1 109 ? 12.796 -14.345 -22.359 1.00 47.44 109 ALA A CA 1
ATOM 850 C C . ALA A 1 109 ? 13.602 -15.663 -22.395 1.00 47.44 109 ALA A C 1
ATOM 852 O O . ALA A 1 109 ? 14.788 -15.641 -22.723 1.00 47.44 109 ALA A O 1
ATOM 853 N N . ALA A 1 110 ? 12.991 -16.786 -22.003 1.00 48.50 110 ALA A N 1
ATOM 854 C CA . ALA A 1 110 ? 13.624 -18.105 -21.915 1.00 48.50 110 ALA A CA 1
ATOM 855 C C . ALA A 1 110 ? 13.200 -19.084 -23.035 1.00 48.50 110 ALA A C 1
ATOM 857 O O . ALA A 1 110 ? 13.589 -20.251 -22.978 1.00 48.50 110 ALA A O 1
ATOM 858 N N . GLU A 1 111 ? 12.432 -18.620 -24.027 1.00 41.19 111 GLU A N 1
ATOM 859 C CA . GLU A 1 111 ? 12.130 -19.331 -25.286 1.00 41.19 111 GLU A CA 1
ATOM 860 C C . GLU A 1 111 ? 12.958 -18.763 -26.447 1.00 41.19 111 GLU A C 1
ATOM 862 O O . GLU A 1 111 ? 13.433 -19.577 -27.272 1.00 41.19 111 GLU A O 1
#

Foldseek 3Di:
DDDDDDDDDDDDDDDDALEDPVLVVQLQCLCVVLVDDDDDDPPDDPPPVSVVQRDVVVVTHDDDDDDDCVQFADPVVRHGDPNNVVVVVSVVSSVVSSVCPPVVVVVVVPD

Mean predicted aligned error: 10.98 Å

Secondary structure (DSSP, 8-state):
-----------------SS-HHHHHH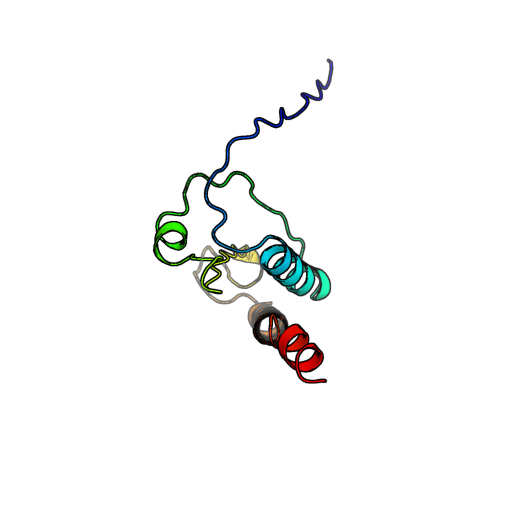HHHHHHHTT-------S-TT-HHHHHH-BGGGTB--------GGGTEETTTTEE-TTHHHHHHHHHHHHHHHTTTTHHHHHHTT-

Radius of gyration: 17.92 Å; Cα contacts (8 Å, |Δi|>4): 73; chains: 1; bounding box: 39×52×46 Å

Solvent-accessible surface area (backbone atoms only — not comparable to full-atom values): 7201 Å² total; per-residue (Å²): 136,84,85,79,84,76,83,85,78,86,78,94,65,97,68,86,64,27,35,50,69,69,59,52,52,53,47,52,48,36,46,41,73,73,70,45,92,80,83,84,80,77,86,69,88,77,52,70,70,43,65,77,65,26,39,41,95,76,78,30,62,42,82,90,83,87,74,73,54,79,61,31,33,36,81,91,74,73,39,75,36,96,43,26,70,61,44,50,55,51,49,55,50,32,52,56,54,51,73,46,62,71,56,64,60,58,65,67,75,73,118